Protein AF-A0A5Q3QLT1-F1 (afdb_monomer_lite)

Structure (mmCIF, N/CA/C/O backbone):
data_AF-A0A5Q3QLT1-F1
#
_entry.id   AF-A0A5Q3QLT1-F1
#
loop_
_atom_site.group_PDB
_atom_site.id
_atom_site.type_symbol
_atom_site.label_atom_id
_atom_site.label_alt_id
_atom_site.label_comp_id
_atom_site.label_asym_id
_atom_site.label_entity_id
_atom_site.label_seq_id
_atom_site.pdbx_PDB_ins_code
_atom_site.Cartn_x
_atom_site.Cartn_y
_atom_site.Cartn_z
_atom_site.occupancy
_atom_site.B_iso_or_equiv
_atom_site.auth_seq_id
_atom_site.auth_comp_id
_atom_site.auth_asym_id
_atom_site.auth_atom_id
_atom_site.pdbx_PDB_model_num
ATOM 1 N N . MET A 1 1 ? 2.061 2.357 19.994 1.00 67.00 1 MET A N 1
ATOM 2 C CA . MET A 1 1 ? 1.667 3.726 20.404 1.00 67.00 1 MET A CA 1
ATOM 3 C C . MET A 1 1 ? 0.461 4.129 19.572 1.00 67.00 1 MET A C 1
ATOM 5 O O . MET A 1 1 ? 0.396 3.687 18.438 1.00 67.00 1 MET A O 1
ATOM 9 N N . SER A 1 2 ? -0.469 4.930 20.095 1.00 88.25 2 SER A N 1
ATOM 10 C CA . SER A 1 2 ? -1.651 5.391 19.348 1.00 88.25 2 SER A CA 1
ATOM 11 C C . SER A 1 2 ? -1.609 6.900 19.129 1.00 88.25 2 SER A C 1
ATOM 13 O O . SER A 1 2 ? -1.250 7.644 20.042 1.00 88.25 2 SER A O 1
ATOM 15 N N . THR A 1 3 ? -2.033 7.348 17.952 1.00 93.06 3 THR A N 1
ATOM 16 C CA . THR A 1 3 ? -2.261 8.764 17.632 1.00 93.06 3 THR A CA 1
ATOM 17 C C . THR A 1 3 ? -3.717 8.976 17.210 1.00 93.06 3 THR A C 1
ATOM 19 O O . THR A 1 3 ? -4.438 8.013 16.959 1.00 93.06 3 THR A O 1
ATOM 22 N N . THR A 1 4 ? -4.189 10.223 17.181 1.00 94.69 4 THR A N 1
ATOM 23 C CA . THR A 1 4 ? -5.569 10.564 16.795 1.00 94.69 4 THR A CA 1
ATOM 24 C C . THR A 1 4 ? -5.561 11.494 15.592 1.00 94.69 4 THR A C 1
ATOM 26 O O . THR A 1 4 ? -4.933 12.550 15.625 1.00 94.69 4 THR A O 1
ATOM 29 N N . ILE A 1 5 ? -6.314 11.132 14.556 1.00 94.44 5 ILE A N 1
ATOM 30 C CA . ILE A 1 5 ? -6.5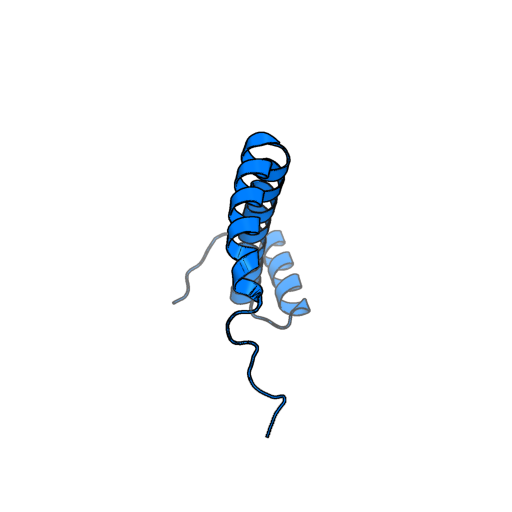43 11.965 13.373 1.00 94.44 5 ILE A CA 1
ATOM 31 C C . ILE A 1 5 ? -7.999 12.428 13.329 1.00 94.44 5 ILE A C 1
ATOM 33 O O . ILE A 1 5 ? -8.914 11.691 13.701 1.00 94.44 5 ILE A O 1
ATOM 37 N N . LYS A 1 6 ? -8.231 13.663 12.877 1.00 96.56 6 LYS A N 1
ATOM 38 C CA . LYS A 1 6 ? -9.590 14.162 12.639 1.00 96.56 6 LYS A CA 1
ATOM 39 C C . LYS A 1 6 ? -10.042 13.741 11.248 1.00 96.56 6 LYS A C 1
ATOM 41 O O . LYS A 1 6 ? -9.361 14.015 10.267 1.00 96.56 6 LYS A O 1
ATOM 46 N N . VAL A 1 7 ? -11.214 13.125 11.176 1.00 95.94 7 VAL A N 1
ATOM 47 C CA . VAL A 1 7 ? -11.867 12.715 9.930 1.00 95.94 7 VAL A CA 1
ATOM 48 C C . VAL A 1 7 ? -13.342 13.093 9.983 1.00 95.94 7 VAL A C 1
ATOM 50 O O . VAL A 1 7 ? -13.902 13.288 11.065 1.00 95.94 7 VAL A O 1
ATOM 53 N N . ASN A 1 8 ? -13.988 13.175 8.821 1.00 98.00 8 ASN A N 1
ATOM 54 C CA . ASN A 1 8 ? -15.437 13.340 8.775 1.00 98.00 8 ASN A CA 1
ATOM 55 C C . ASN A 1 8 ? -16.139 12.129 9.420 1.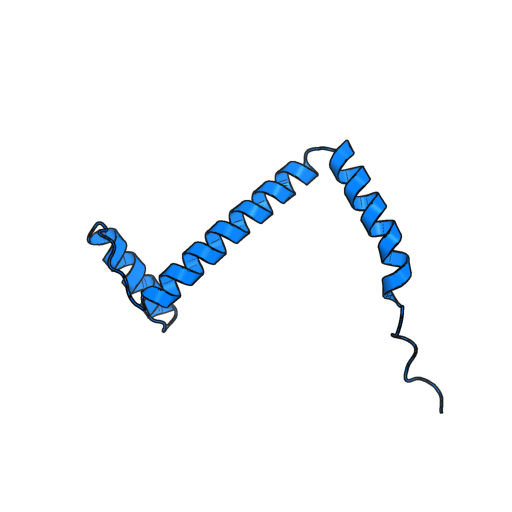00 98.00 8 ASN A C 1
ATOM 57 O O . ASN A 1 8 ? -15.664 10.999 9.251 1.00 98.00 8 ASN A O 1
ATOM 61 N N . PRO A 1 9 ? -17.287 12.323 10.104 1.00 97.56 9 PRO A N 1
ATOM 62 C CA . PRO A 1 9 ? -18.034 11.224 10.719 1.00 97.56 9 PRO A CA 1
ATOM 63 C C . PRO A 1 9 ? -18.365 10.102 9.731 1.00 97.56 9 PRO A C 1
ATOM 65 O O . PRO A 1 9 ? -18.157 8.934 10.037 1.00 97.56 9 PRO A O 1
ATOM 68 N N . SER A 1 10 ? -18.756 10.457 8.504 1.00 97.81 10 SER A N 1
ATOM 69 C CA . SER A 1 10 ? -19.038 9.492 7.437 1.00 97.81 10 SER A CA 1
ATOM 70 C C . SER A 1 10 ? -17.825 8.632 7.065 1.00 97.81 10 SER A C 1
ATOM 72 O O . SER A 1 10 ? -17.972 7.438 6.829 1.00 97.81 10 SER A O 1
ATOM 74 N N . THR A 1 11 ? -16.615 9.200 7.044 1.00 97.31 11 THR A N 1
ATOM 75 C CA . THR A 1 11 ? -15.378 8.449 6.778 1.00 97.31 11 THR A CA 1
ATOM 76 C C . THR A 1 11 ? -15.075 7.469 7.905 1.00 97.31 11 THR A C 1
ATOM 78 O O . THR A 1 11 ? -14.762 6.311 7.636 1.00 97.31 11 THR A O 1
ATOM 81 N N . ARG A 1 12 ? -15.210 7.906 9.163 1.00 96.56 12 ARG A N 1
ATOM 82 C CA . ARG A 1 12 ? -15.047 7.029 10.330 1.00 96.56 12 ARG A CA 1
ATOM 83 C C . ARG A 1 12 ? -16.040 5.867 10.284 1.00 96.56 12 ARG A C 1
ATOM 85 O O . ARG A 1 12 ? -15.649 4.734 10.539 1.00 96.56 12 ARG A O 1
ATOM 92 N N . ASP A 1 13 ? -17.298 6.142 9.955 1.00 97.75 13 ASP A N 1
ATOM 93 C CA . ASP A 1 13 ? -18.352 5.125 9.929 1.00 97.75 13 ASP A CA 1
ATOM 94 C C . ASP A 1 13 ? -18.125 4.113 8.797 1.00 97.75 13 ASP A C 1
ATOM 96 O O . ASP A 1 13 ? -18.299 2.912 8.999 1.00 97.75 13 ASP A O 1
ATOM 100 N N . ARG A 1 14 ? -17.635 4.572 7.638 1.00 97.88 14 ARG A N 1
ATOM 101 C CA . ARG A 1 14 ? -17.190 3.687 6.550 1.00 97.88 14 ARG A CA 1
ATOM 102 C C . ARG A 1 14 ? -16.012 2.811 6.969 1.00 97.88 14 ARG A C 1
ATOM 104 O O . ARG A 1 14 ? -16.062 1.608 6.740 1.00 97.88 14 ARG A O 1
ATOM 111 N N . LEU A 1 15 ? -14.991 3.384 7.611 1.00 97.44 15 LEU A N 1
ATOM 112 C CA . LEU A 1 15 ? -13.847 2.618 8.120 1.00 97.44 15 LEU A CA 1
ATOM 113 C C . LEU A 1 15 ? -14.292 1.572 9.151 1.00 97.44 15 LEU A C 1
ATOM 115 O O . LEU A 1 15 ? -13.836 0.435 9.104 1.00 97.44 15 LEU A O 1
ATOM 119 N N . ALA A 1 16 ? -15.225 1.931 10.035 1.00 97.31 16 ALA A N 1
ATOM 120 C CA . ALA A 1 16 ? -15.803 0.999 10.996 1.00 97.31 16 ALA A CA 1
ATOM 121 C C . ALA A 1 16 ? -16.589 -0.134 10.317 1.00 97.31 16 ALA A C 1
ATOM 123 O O . ALA A 1 16 ? -16.548 -1.267 10.791 1.00 97.31 16 ALA A O 1
ATOM 124 N N . GLY A 1 17 ? -17.280 0.149 9.209 1.00 98.00 17 GLY A N 1
ATOM 125 C CA . GLY A 1 17 ? -17.910 -0.872 8.370 1.00 98.00 17 GLY A CA 1
ATOM 126 C C . GLY A 1 17 ? -16.890 -1.876 7.833 1.00 98.00 17 GLY A C 1
ATOM 127 O O . GLY A 1 17 ? -17.010 -3.067 8.107 1.00 98.00 17 GLY A O 1
ATOM 128 N N . VAL A 1 18 ? -15.833 -1.380 7.184 1.00 97.50 18 VAL A N 1
ATOM 129 C CA . VAL A 1 18 ? -14.742 -2.210 6.639 1.00 97.50 18 VAL A CA 1
ATOM 130 C C . VAL A 1 18 ? -14.080 -3.052 7.732 1.00 97.50 18 VAL A C 1
ATOM 132 O O . VAL A 1 18 ? -13.896 -4.257 7.572 1.00 97.50 18 VAL A O 1
ATOM 135 N N . ALA A 1 19 ? -13.761 -2.443 8.876 1.00 97.62 19 ALA A N 1
ATOM 136 C CA . ALA A 1 19 ? -13.143 -3.142 9.997 1.00 97.62 19 ALA A CA 1
ATOM 137 C C . ALA A 1 19 ? -14.032 -4.278 10.527 1.00 97.62 19 ALA A C 1
ATOM 139 O O . ALA A 1 19 ? -13.544 -5.377 10.790 1.00 97.62 19 ALA A O 1
ATOM 140 N N . ARG A 1 20 ? -15.349 -4.046 10.623 1.00 98.00 20 ARG A N 1
ATOM 141 C CA . ARG A 1 20 ? -16.323 -5.065 11.044 1.00 98.00 20 ARG A CA 1
ATOM 142 C C . ARG A 1 20 ? -16.451 -6.204 10.042 1.00 98.00 20 ARG A C 1
ATOM 144 O O . ARG A 1 20 ? -16.488 -7.352 10.468 1.00 98.00 20 ARG A O 1
ATOM 151 N N . GLU A 1 21 ? -16.517 -5.899 8.750 1.00 97.56 21 GLU A N 1
ATOM 152 C CA . GLU A 1 21 ? -16.590 -6.905 7.681 1.00 97.56 21 GLU A CA 1
ATOM 153 C C . GLU A 1 21 ? -15.355 -7.810 7.676 1.00 97.56 21 GLU A C 1
ATOM 155 O O . GLU A 1 21 ? -15.467 -9.021 7.511 1.00 97.56 21 GLU A O 1
ATOM 160 N N . GLN A 1 22 ? -14.182 -7.231 7.932 1.00 95.50 22 GLN A N 1
ATOM 161 C CA . GLN A 1 22 ? -12.918 -7.960 8.002 1.00 95.50 22 GLN A CA 1
ATOM 162 C C . GLN A 1 22 ? -12.642 -8.596 9.376 1.00 95.50 22 GLN A C 1
ATOM 164 O O . GLN A 1 22 ? -11.651 -9.312 9.522 1.00 95.50 22 GLN A O 1
ATOM 169 N N . GLY A 1 23 ? -13.472 -8.330 10.392 1.00 97.44 23 GLY A N 1
ATOM 170 C CA . GLY A 1 23 ? -13.272 -8.823 11.759 1.00 97.44 23 GLY A CA 1
ATOM 171 C C . GLY A 1 23 ? -12.018 -8.272 12.451 1.00 97.44 23 GLY A C 1
ATOM 172 O O . GLY A 1 23 ? -11.438 -8.952 13.296 1.00 97.44 23 GLY A O 1
ATOM 173 N N . VAL A 1 24 ? -11.576 -7.063 12.094 1.00 97.81 24 VAL A N 1
ATOM 174 C CA . VAL A 1 24 ? -10.350 -6.432 12.615 1.00 97.81 24 VAL A CA 1
ATOM 175 C C . VAL A 1 24 ? -10.633 -5.089 13.293 1.00 97.81 24 VAL A C 1
ATOM 177 O O . VAL A 1 24 ? -11.754 -4.584 13.292 1.00 97.81 24 VAL A O 1
ATOM 180 N N . SER A 1 25 ? -9.605 -4.496 13.905 1.00 97.25 25 SER A N 1
ATOM 181 C CA . SER A 1 25 ? -9.694 -3.147 14.471 1.00 97.25 25 SER A CA 1
ATOM 182 C C . SER A 1 25 ? -9.702 -2.069 13.377 1.00 97.25 25 SER A C 1
ATOM 184 O O . SER A 1 25 ? -9.180 -2.287 12.285 1.00 97.25 25 SER A O 1
ATOM 186 N N . ASN A 1 26 ? -10.226 -0.875 13.680 1.00 95.81 26 ASN A N 1
ATOM 187 C CA . ASN A 1 26 ? -10.171 0.269 12.756 1.00 95.81 26 ASN A CA 1
ATOM 188 C C . ASN A 1 26 ? -8.736 0.653 12.370 1.00 95.81 26 ASN A C 1
ATOM 190 O O . ASN A 1 26 ? -8.509 1.080 11.246 1.00 95.81 26 ASN A O 1
ATOM 194 N N . ASP A 1 27 ? -7.790 0.506 13.297 1.00 95.88 27 ASP A N 1
ATOM 195 C CA . ASP A 1 27 ? -6.371 0.782 13.063 1.00 95.88 27 ASP A CA 1
ATOM 196 C C . ASP A 1 27 ? -5.783 -0.213 12.052 1.00 95.88 27 ASP A C 1
ATOM 198 O O . ASP A 1 27 ? -5.214 0.180 11.040 1.00 95.88 27 ASP A O 1
ATOM 202 N N . THR A 1 28 ? -6.050 -1.508 12.244 1.00 97.19 28 THR A N 1
ATOM 203 C CA . THR A 1 28 ? -5.641 -2.566 11.307 1.00 97.19 28 THR A CA 1
ATOM 204 C C . THR A 1 28 ? -6.292 -2.408 9.935 1.00 97.19 28 THR A C 1
ATOM 206 O O . THR A 1 28 ? -5.629 -2.585 8.917 1.00 97.19 28 THR A O 1
ATOM 209 N N . ALA A 1 29 ? -7.584 -2.076 9.891 1.00 97.56 29 ALA A N 1
ATOM 210 C CA . ALA A 1 29 ? -8.284 -1.823 8.636 1.00 97.56 29 ALA A CA 1
ATOM 211 C C . ALA A 1 29 ? -7.693 -0.611 7.902 1.00 97.56 29 ALA A C 1
ATOM 213 O O . ALA A 1 29 ? -7.510 -0.659 6.690 1.00 97.56 29 ALA A O 1
ATOM 214 N N . LEU A 1 30 ? -7.356 0.457 8.633 1.00 96.38 30 LEU A N 1
ATOM 215 C CA . LEU A 1 30 ? -6.715 1.635 8.060 1.00 96.38 30 LEU A CA 1
ATOM 216 C C . LEU A 1 30 ? -5.322 1.307 7.515 1.00 96.38 30 LEU A C 1
ATOM 218 O O . LEU A 1 30 ? -5.018 1.717 6.400 1.00 96.38 30 LEU A O 1
ATOM 222 N N . GLN A 1 31 ? -4.516 0.544 8.258 1.00 96.75 31 GLN A N 1
ATOM 223 C CA . GLN A 1 31 ? -3.194 0.113 7.800 1.00 96.75 31 GLN A CA 1
ATOM 224 C C . GLN A 1 31 ? -3.294 -0.671 6.489 1.00 96.75 31 GLN A C 1
ATOM 226 O O . GLN A 1 31 ? -2.629 -0.324 5.524 1.00 96.75 31 GLN A O 1
ATOM 231 N N . ARG A 1 32 ? -4.203 -1.649 6.412 1.00 97.12 32 ARG A N 1
ATOM 232 C CA . ARG A 1 32 ? -4.417 -2.431 5.184 1.00 97.12 32 ARG A CA 1
ATOM 233 C C . ARG A 1 32 ? -4.817 -1.567 3.995 1.00 97.12 32 ARG A C 1
ATOM 235 O O . ARG A 1 32 ? -4.295 -1.761 2.909 1.00 97.12 32 ARG A O 1
ATOM 242 N N . LEU A 1 33 ? -5.709 -0.598 4.199 1.00 97.06 33 LEU A N 1
ATOM 243 C CA . LEU A 1 33 ? -6.112 0.325 3.134 1.00 97.06 33 LEU A CA 1
ATOM 244 C C . LEU A 1 33 ? -4.948 1.202 2.649 1.00 97.06 33 LEU A C 1
ATOM 246 O O . LEU A 1 33 ? -4.903 1.562 1.474 1.00 97.06 33 LEU A O 1
ATOM 250 N N . ILE A 1 34 ? -4.021 1.561 3.542 1.00 97.00 34 ILE A N 1
ATOM 251 C CA . ILE A 1 34 ? -2.796 2.281 3.176 1.00 97.00 34 ILE A CA 1
ATOM 252 C C . ILE A 1 34 ? -1.876 1.359 2.373 1.00 97.00 34 ILE A C 1
ATOM 254 O O . ILE A 1 34 ? -1.465 1.742 1.280 1.00 97.00 34 ILE A O 1
ATOM 258 N N . ASP A 1 35 ? -1.636 0.138 2.852 1.00 97.25 35 ASP A N 1
ATOM 259 C CA . ASP A 1 35 ? -0.794 -0.847 2.164 1.00 97.25 35 ASP A CA 1
ATOM 260 C C . ASP A 1 35 ? -1.342 -1.152 0.754 1.00 97.25 35 ASP A C 1
ATOM 262 O O . ASP A 1 35 ? -0.606 -1.156 -0.233 1.00 97.25 35 ASP A O 1
ATOM 266 N N . GLU A 1 36 ? -2.661 -1.334 0.625 1.00 96.44 36 GLU A N 1
ATOM 267 C CA . GLU A 1 36 ? -3.345 -1.513 -0.661 1.00 96.44 36 GLU A CA 1
ATOM 268 C C . GLU A 1 36 ? -3.150 -0.299 -1.578 1.00 96.44 36 GLU A C 1
ATOM 270 O O . GLU A 1 36 ? -2.844 -0.459 -2.762 1.00 96.44 36 GLU A O 1
ATOM 275 N N . HIS A 1 37 ? -3.279 0.922 -1.049 1.00 96.81 37 HIS A N 1
ATOM 276 C CA . HIS A 1 37 ? -3.039 2.134 -1.829 1.00 96.81 37 HIS A CA 1
ATOM 277 C C . HIS A 1 37 ? -1.600 2.199 -2.353 1.00 96.81 37 HIS A C 1
ATOM 279 O O . HIS A 1 37 ? -1.390 2.522 -3.524 1.00 96.81 37 HIS A O 1
ATOM 285 N N . GLU A 1 38 ? -0.615 1.865 -1.522 1.00 95.69 38 GLU A N 1
ATOM 286 C CA . GLU A 1 38 ? 0.795 1.832 -1.912 1.00 95.69 38 GLU A CA 1
ATOM 287 C C . GLU A 1 38 ? 1.054 0.774 -2.991 1.00 95.69 38 GLU A C 1
ATOM 289 O O . GLU A 1 38 ? 1.695 1.068 -4.003 1.00 95.69 38 GLU A O 1
ATOM 294 N N . MET A 1 39 ? 0.477 -0.424 -2.855 1.00 95.69 39 MET A N 1
ATOM 295 C CA . MET A 1 39 ? 0.578 -1.469 -3.881 1.00 95.69 39 MET A CA 1
ATOM 296 C C . MET A 1 39 ? -0.077 -1.059 -5.199 1.00 95.69 39 MET A C 1
ATOM 298 O O . MET A 1 39 ? 0.471 -1.317 -6.271 1.00 95.69 39 MET A O 1
ATOM 302 N N . HIS A 1 40 ? -1.199 -0.342 -5.151 1.00 96.06 40 HIS A N 1
ATOM 303 C CA . HIS A 1 40 ? -1.818 0.209 -6.355 1.00 96.06 40 HIS A CA 1
ATOM 304 C C . HIS A 1 40 ? -0.902 1.223 -7.059 1.00 96.06 40 HIS A C 1
ATOM 306 O O . HIS A 1 40 ? -0.854 1.240 -8.290 1.00 96.06 40 HIS A O 1
ATOM 312 N N . GLN A 1 41 ? -0.142 2.034 -6.313 1.00 94.56 41 GLN A N 1
ATOM 313 C CA . GLN A 1 41 ? 0.843 2.950 -6.903 1.00 94.56 41 GLN A CA 1
ATOM 314 C C . GLN A 1 41 ? 1.999 2.200 -7.570 1.00 94.56 41 GLN A C 1
ATOM 316 O O . GLN A 1 41 ? 2.427 2.587 -8.659 1.00 94.56 41 GLN A O 1
ATOM 321 N N . VAL A 1 42 ? 2.473 1.109 -6.957 1.00 94.06 42 VAL A N 1
ATOM 322 C CA . VAL A 1 42 ? 3.507 0.242 -7.544 1.00 94.06 42 VAL A CA 1
ATOM 323 C C . VAL A 1 42 ? 3.007 -0.381 -8.845 1.00 94.06 42 VAL A C 1
ATOM 325 O O . VAL A 1 42 ? 3.673 -0.264 -9.872 1.00 94.06 42 VAL A O 1
ATOM 328 N N . HIS A 1 43 ? 1.803 -0.959 -8.848 1.00 93.94 43 HIS A N 1
ATOM 329 C CA . HIS A 1 43 ? 1.207 -1.513 -10.066 1.00 93.94 43 HIS A CA 1
ATOM 330 C C . HIS A 1 43 ? 1.023 -0.449 -11.155 1.00 93.94 43 HIS A C 1
ATOM 332 O O . HIS A 1 43 ? 1.312 -0.705 -12.321 1.00 93.94 43 HIS A O 1
ATOM 338 N N .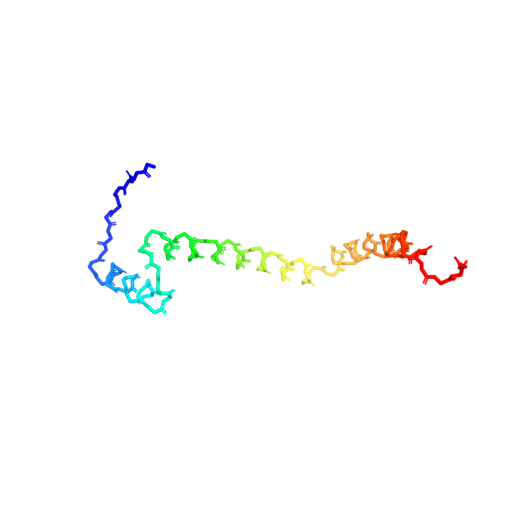 ALA A 1 44 ? 0.612 0.770 -10.793 1.00 93.69 44 ALA A N 1
ATOM 339 C CA . ALA A 1 44 ? 0.496 1.874 -11.744 1.00 93.69 44 ALA A CA 1
ATOM 340 C C . ALA A 1 44 ? 1.859 2.353 -12.279 1.00 93.69 44 ALA A C 1
ATOM 342 O O . ALA A 1 44 ? 1.951 2.836 -13.407 1.00 93.69 44 ALA A O 1
ATOM 343 N N . ALA A 1 45 ? 2.931 2.266 -11.489 1.00 91.44 45 ALA A N 1
ATOM 344 C CA . ALA A 1 45 ? 4.289 2.530 -11.964 1.00 91.44 45 ALA A CA 1
ATOM 345 C C . ALA A 1 45 ? 4.764 1.441 -12.934 1.00 91.44 45 ALA A C 1
ATOM 347 O O . ALA A 1 45 ? 5.319 1.761 -13.981 1.00 91.44 45 ALA A O 1
ATOM 348 N N . TYR A 1 46 ? 4.475 0.179 -12.625 1.00 91.00 46 TYR A N 1
ATOM 349 C CA . TYR A 1 46 ? 4.795 -0.946 -13.495 1.00 91.00 46 TYR A CA 1
ATOM 350 C C . TYR A 1 46 ? 4.036 -0.891 -14.827 1.00 91.00 46 TYR A C 1
ATOM 352 O O . TYR A 1 46 ? 4.632 -1.076 -15.881 1.00 91.00 46 TYR A O 1
ATOM 360 N N . ALA A 1 47 ? 2.747 -0.544 -14.805 1.00 92.69 47 ALA A N 1
ATOM 361 C CA . ALA A 1 47 ? 1.966 -0.345 -16.026 1.00 92.69 47 ALA A CA 1
ATOM 362 C C . ALA A 1 47 ? 2.576 0.747 -16.924 1.00 92.69 47 ALA A C 1
ATOM 364 O O . ALA A 1 47 ? 2.716 0.552 -18.125 1.00 92.69 47 ALA A O 1
ATOM 365 N N . ARG A 1 48 ? 3.030 1.862 -16.333 1.00 92.06 48 ARG A N 1
ATOM 366 C CA . ARG A 1 48 ? 3.745 2.918 -17.071 1.00 92.06 48 ARG A CA 1
ATOM 367 C C . ARG A 1 48 ? 5.075 2.439 -17.656 1.00 92.06 48 ARG A C 1
ATOM 369 O O . ARG A 1 48 ? 5.427 2.858 -18.749 1.00 92.06 48 ARG A O 1
ATOM 376 N N . LEU A 1 49 ? 5.803 1.569 -16.950 1.00 92.00 49 LEU A N 1
ATOM 377 C CA . LEU A 1 49 ? 7.020 0.943 -17.477 1.00 92.00 49 LEU A CA 1
ATOM 378 C C . LEU A 1 49 ? 6.707 0.067 -18.698 1.00 92.00 49 LEU A C 1
ATOM 380 O O . LEU A 1 49 ? 7.430 0.129 -19.683 1.00 92.00 49 LEU A O 1
ATOM 384 N N . GLN A 1 50 ? 5.623 -0.711 -18.653 1.00 91.25 50 GLN A N 1
ATOM 385 C CA . GLN A 1 50 ? 5.199 -1.569 -19.767 1.00 91.25 50 GLN A CA 1
ATOM 386 C C . GLN A 1 50 ? 4.789 -0.788 -21.024 1.00 91.25 50 GLN A C 1
ATOM 388 O O . GLN A 1 50 ? 4.913 -1.306 -22.132 1.00 91.25 50 GLN A O 1
ATOM 393 N N . GLU A 1 51 ? 4.293 0.441 -20.868 1.00 94.44 51 GLU A N 1
ATOM 394 C CA . GLU A 1 51 ? 3.950 1.327 -21.988 1.00 94.44 51 GLU A CA 1
ATOM 395 C C . GLU A 1 51 ? 5.193 1.888 -22.708 1.00 94.44 51 GLU A C 1
ATOM 397 O O . GLU A 1 51 ? 5.110 2.236 -23.888 1.00 94.44 51 GLU A O 1
ATOM 402 N N . ASP A 1 52 ? 6.350 1.947 -22.037 1.00 94.50 52 ASP A N 1
ATOM 403 C CA . ASP A 1 52 ? 7.633 2.314 -22.642 1.00 94.50 52 ASP A CA 1
ATOM 404 C C . ASP A 1 52 ? 8.309 1.073 -23.237 1.00 94.50 52 ASP A C 1
ATOM 406 O O . ASP A 1 52 ? 8.930 0.273 -22.540 1.00 94.50 52 ASP A O 1
ATOM 410 N N . SER A 1 53 ? 8.217 0.919 -24.560 1.00 89.31 53 SER A N 1
ATOM 411 C CA . SER A 1 53 ? 8.731 -0.262 -25.259 1.00 89.31 53 SER A CA 1
ATOM 412 C C . SER A 1 53 ? 10.234 -0.493 -25.086 1.00 8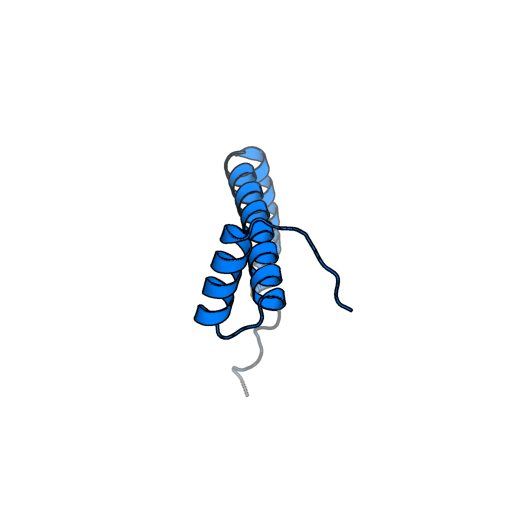9.31 53 SER A C 1
ATOM 414 O O . SER A 1 53 ? 10.662 -1.643 -25.128 1.00 89.31 53 SER A O 1
ATOM 416 N N . GLN A 1 54 ? 11.035 0.569 -24.926 1.00 93.44 54 GLN A N 1
ATOM 417 C CA . GLN A 1 54 ? 12.483 0.426 -24.758 1.00 93.44 54 GLN A CA 1
ATOM 418 C C . GLN A 1 54 ? 12.800 0.004 -23.326 1.00 93.44 54 GLN A C 1
ATOM 420 O O . GLN A 1 54 ? 13.474 -1.001 -23.123 1.00 93.44 54 GLN A O 1
ATOM 425 N N . ALA A 1 55 ? 12.255 0.719 -22.339 1.00 90.56 55 ALA A N 1
ATOM 426 C CA . ALA A 1 55 ? 12.479 0.395 -20.933 1.00 90.56 55 ALA A CA 1
ATOM 427 C C . ALA A 1 55 ? 11.915 -0.988 -20.561 1.00 90.56 55 ALA A C 1
ATOM 429 O O . ALA A 1 55 ? 12.502 -1.714 -19.759 1.00 90.56 55 ALA A O 1
ATOM 430 N N . TRP A 1 56 ? 10.802 -1.386 -21.180 1.00 93.12 56 TRP A N 1
ATOM 431 C CA . TRP A 1 56 ? 10.235 -2.721 -21.030 1.00 93.12 56 TRP A CA 1
ATOM 432 C C . TRP A 1 56 ? 11.112 -3.809 -21.660 1.00 93.12 56 TRP A C 1
ATOM 434 O O . TRP A 1 56 ? 11.264 -4.884 -21.080 1.00 93.12 56 TRP A O 1
ATOM 444 N N . ALA A 1 57 ? 11.706 -3.556 -22.831 1.00 91.94 57 ALA A N 1
ATOM 445 C CA . ALA A 1 57 ? 12.637 -4.495 -23.454 1.00 91.94 57 ALA A CA 1
ATOM 446 C C . ALA A 1 57 ? 13.905 -4.679 -22.607 1.00 91.94 57 ALA A C 1
ATOM 448 O O . ALA A 1 57 ? 14.324 -5.815 -22.399 1.00 91.94 57 ALA A O 1
ATOM 449 N N . ASP A 1 58 ? 14.455 -3.589 -22.068 1.00 91.38 58 ASP A N 1
ATOM 450 C CA . ASP A 1 58 ? 15.628 -3.625 -21.188 1.00 91.38 58 ASP A CA 1
ATOM 451 C C . ASP A 1 58 ? 15.328 -4.424 -19.904 1.00 91.38 58 ASP A C 1
ATOM 453 O O . ASP A 1 58 ? 16.085 -5.318 -19.535 1.00 91.38 58 ASP A O 1
ATOM 457 N N . TYR A 1 59 ? 14.168 -4.188 -19.278 1.00 89.12 59 TYR A N 1
ATOM 458 C CA . TYR A 1 59 ? 13.716 -4.954 -18.110 1.00 89.12 59 TYR A CA 1
ATOM 459 C C . TYR A 1 59 ? 13.576 -6.460 -18.394 1.00 89.12 59 TYR A C 1
ATOM 461 O O . TYR A 1 59 ? 14.013 -7.282 -17.590 1.00 89.12 59 TYR A O 1
ATOM 469 N 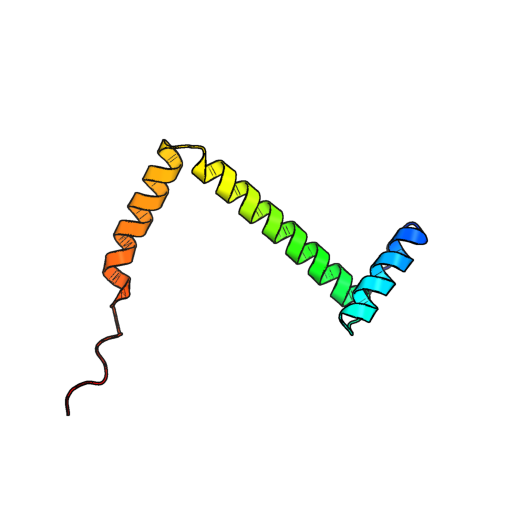N . ASN A 1 60 ? 12.987 -6.842 -19.534 1.00 92.12 60 ASN A N 1
ATOM 470 C CA . ASN A 1 60 ? 12.865 -8.257 -19.904 1.00 92.12 60 ASN A CA 1
ATOM 471 C C . ASN A 1 60 ? 14.221 -8.890 -20.236 1.00 92.12 60 ASN A C 1
ATOM 473 O O . ASN A 1 60 ? 14.438 -10.047 -19.898 1.00 92.12 60 ASN A O 1
ATOM 477 N N . HIS A 1 61 ? 15.140 -8.143 -20.854 1.00 92.06 61 HIS A N 1
ATOM 478 C CA . HIS A 1 61 ? 16.488 -8.637 -21.127 1.00 92.06 61 HIS A CA 1
ATOM 479 C C . HIS A 1 61 ? 17.231 -8.989 -19.835 1.00 92.06 61 HIS A C 1
ATOM 481 O O . HIS A 1 61 ? 17.872 -10.038 -19.755 1.00 92.06 61 HIS A O 1
ATOM 487 N N . ASP A 1 62 ? 17.097 -8.143 -18.813 1.00 88.75 62 ASP A N 1
ATOM 488 C CA . ASP A 1 62 ? 17.644 -8.435 -17.494 1.00 88.75 62 ASP A CA 1
ATOM 489 C C . ASP A 1 62 ? 17.011 -9.712 -16.923 1.00 88.75 62 ASP A C 1
ATOM 491 O O . ASP A 1 62 ? 17.744 -10.608 -16.504 1.00 88.75 62 ASP A O 1
ATOM 495 N N . LEU A 1 63 ? 15.676 -9.842 -16.956 1.00 89.75 63 LEU A N 1
ATOM 496 C CA . LEU A 1 63 ? 14.965 -11.037 -16.476 1.00 89.75 63 LEU A CA 1
ATOM 497 C C . LEU A 1 63 ? 15.400 -12.328 -17.185 1.00 89.75 63 LEU A C 1
ATOM 499 O O . LEU A 1 63 ? 15.630 -13.327 -16.506 1.00 89.75 63 LEU A O 1
ATOM 503 N N . ASP A 1 64 ? 15.568 -12.303 -18.509 1.00 87.94 64 ASP A N 1
ATOM 504 C CA . ASP A 1 64 ? 16.052 -13.450 -19.292 1.00 87.94 64 ASP A CA 1
ATOM 505 C C . ASP A 1 64 ? 17.446 -13.903 -18.823 1.00 87.94 64 ASP A C 1
ATOM 507 O O . ASP A 1 64 ? 17.748 -15.098 -18.785 1.00 87.94 64 ASP A O 1
ATOM 511 N N . GLY A 1 65 ? 18.300 -12.960 -18.413 1.00 85.75 65 GLY A N 1
ATOM 512 C CA . GLY A 1 65 ? 19.596 -13.269 -17.809 1.00 85.75 65 GLY A CA 1
ATOM 513 C C . GLY A 1 65 ? 19.468 -14.070 -16.507 1.00 85.75 65 GLY A C 1
ATOM 514 O O . GLY A 1 65 ? 20.229 -15.017 -16.286 1.00 85.75 65 GLY A O 1
ATOM 515 N N . TRP A 1 66 ? 18.480 -13.738 -15.670 1.00 85.81 66 TRP A N 1
ATOM 516 C CA . TRP A 1 66 ? 18.200 -14.440 -14.411 1.00 85.81 66 TRP A CA 1
ATOM 517 C C . TRP A 1 66 ? 17.468 -15.772 -14.601 1.00 85.81 66 TRP A C 1
ATOM 519 O O . TRP A 1 66 ? 17.640 -16.661 -13.766 1.00 85.81 66 TRP A O 1
ATOM 529 N N . ASP A 1 67 ? 16.714 -15.953 -15.688 1.00 85.12 67 ASP A N 1
ATOM 530 C CA . ASP A 1 67 ? 15.982 -17.198 -15.973 1.00 85.12 67 ASP A CA 1
ATOM 531 C C . ASP A 1 67 ? 16.918 -18.419 -16.022 1.00 85.12 67 ASP A C 1
ATOM 533 O O . ASP A 1 67 ? 16.578 -19.504 -15.554 1.00 85.12 67 ASP A O 1
ATOM 537 N N . SER A 1 68 ? 18.169 -18.216 -16.450 1.00 83.25 68 SER A N 1
ATOM 538 C CA . SER A 1 68 ? 19.217 -19.248 -16.434 1.00 83.25 68 SER A CA 1
ATOM 539 C C . SER A 1 68 ? 19.512 -19.852 -15.050 1.00 83.25 68 SER A C 1
ATOM 541 O O . SER A 1 68 ? 20.034 -20.962 -14.981 1.00 83.25 68 SER A O 1
ATOM 543 N N . THR A 1 69 ? 19.153 -19.155 -13.967 1.00 84.06 69 THR A N 1
ATOM 544 C CA . THR A 1 69 ? 19.388 -19.571 -12.572 1.00 84.06 69 THR A CA 1
ATOM 545 C C . THR A 1 69 ? 18.154 -20.185 -11.904 1.00 84.06 69 THR A C 1
ATOM 547 O O . THR A 1 69 ? 18.220 -20.623 -10.757 1.00 84.06 69 THR A O 1
ATOM 550 N N . VAL A 1 70 ? 17.010 -20.267 -12.600 1.00 85.31 70 VAL A N 1
ATOM 551 C CA . VAL A 1 70 ? 15.734 -20.719 -12.009 1.00 85.31 70 VAL A CA 1
ATOM 552 C C . VAL A 1 70 ? 15.768 -22.178 -11.529 1.00 85.31 70 VAL A C 1
ATOM 554 O O . VAL A 1 70 ? 15.029 -22.551 -10.619 1.00 85.31 70 VAL A O 1
ATOM 557 N N . ALA A 1 71 ? 16.627 -23.004 -12.136 1.00 82.81 71 ALA A N 1
ATOM 558 C CA . ALA A 1 71 ? 16.792 -24.421 -11.813 1.00 82.81 71 ALA A CA 1
ATOM 559 C C . ALA A 1 71 ? 17.918 -24.697 -10.800 1.00 82.81 71 ALA A C 1
ATOM 561 O O . ALA A 1 71 ? 18.085 -25.840 -10.362 1.00 82.81 71 ALA A O 1
ATOM 562 N N . ASP A 1 72 ? 18.681 -23.675 -10.407 1.00 84.12 72 ASP A N 1
ATOM 563 C CA . ASP A 1 72 ? 19.812 -23.844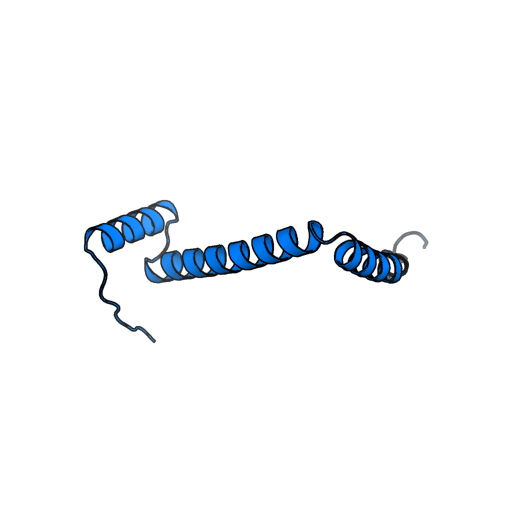 -9.501 1.00 84.12 72 ASP A CA 1
ATOM 564 C C . ASP A 1 72 ? 19.329 -24.333 -8.125 1.00 84.12 72 ASP A C 1
ATOM 566 O O . ASP A 1 72 ? 18.499 -23.711 -7.463 1.00 84.12 72 ASP A O 1
ATOM 570 N N . GLY A 1 73 ? 19.854 -25.480 -7.681 1.00 78.81 73 GLY A N 1
ATOM 571 C CA . GLY A 1 73 ? 19.505 -26.084 -6.390 1.00 78.81 73 GLY A CA 1
ATOM 572 C C . GLY A 1 73 ? 18.228 -26.934 -6.376 1.00 78.81 73 GLY A C 1
ATOM 573 O O . GLY A 1 73 ? 17.878 -27.446 -5.315 1.00 78.81 73 GLY A O 1
ATOM 574 N N . LEU A 1 74 ? 17.563 -27.138 -7.521 1.00 79.75 74 LEU A N 1
ATOM 575 C CA . LEU A 1 74 ? 16.430 -28.072 -7.651 1.00 79.75 74 LEU A CA 1
ATOM 576 C C . LEU A 1 74 ? 16.862 -29.526 -7.959 1.00 79.75 74 LEU A C 1
ATOM 578 O O . LEU A 1 74 ? 16.032 -30.432 -7.917 1.00 79.75 74 LEU A O 1
ATOM 582 N N . ASP A 1 75 ? 18.159 -29.775 -8.183 1.00 71.62 75 ASP A N 1
ATOM 583 C CA . ASP A 1 75 ? 18.764 -31.099 -8.436 1.00 71.62 75 ASP A CA 1
ATOM 584 C C . ASP A 1 75 ? 19.042 -31.919 -7.154 1.00 71.62 75 ASP A C 1
ATOM 586 O O . ASP A 1 75 ? 20.094 -32.543 -6.983 1.00 71.62 75 ASP A O 1
ATOM 590 N N . THR A 1 76 ? 18.086 -31.974 -6.227 1.00 65.19 76 THR A N 1
ATOM 591 C CA . THR A 1 76 ? 18.150 -32.905 -5.088 1.00 65.19 76 THR A CA 1
ATOM 592 C C . THR A 1 76 ? 16.804 -33.583 -4.870 1.00 65.19 76 THR A C 1
ATOM 594 O O . THR A 1 76 ? 15.949 -33.008 -4.211 1.00 65.19 76 THR A O 1
ATOM 597 N N . GLU A 1 77 ? 16.640 -34.786 -5.446 1.00 62.25 77 GLU A N 1
ATOM 598 C CA . GLU A 1 77 ? 15.888 -35.957 -4.916 1.00 62.25 77 GLU A CA 1
ATOM 599 C C . GLU A 1 77 ? 15.402 -36.950 -6.002 1.00 62.25 77 GLU A C 1
ATOM 601 O O . GLU A 1 77 ? 14.315 -37.514 -5.914 1.00 62.25 77 GLU A O 1
ATOM 606 N N . GLN A 1 78 ? 16.216 -37.270 -7.014 1.00 57.28 78 GLN A N 1
ATOM 607 C CA . GLN A 1 78 ? 16.022 -38.517 -7.773 1.00 57.28 78 GLN A CA 1
ATOM 608 C C . GLN A 1 78 ? 17.353 -39.233 -8.010 1.00 57.28 78 GLN A C 1
ATOM 610 O O . GLN A 1 78 ? 17.971 -39.100 -9.061 1.00 57.28 78 GLN A O 1
ATOM 615 N N . GLY A 1 79 ? 17.783 -40.034 -7.028 1.00 57.44 79 GLY A N 1
ATOM 616 C CA . GLY A 1 79 ? 18.774 -41.084 -7.276 1.00 57.44 79 GLY A CA 1
ATOM 617 C C . GLY A 1 79 ? 19.763 -41.384 -6.152 1.00 57.44 79 GLY A C 1
ATOM 618 O O . GLY A 1 79 ? 20.950 -41.125 -6.325 1.00 57.44 79 GLY A O 1
ATOM 619 N N . ARG A 1 80 ? 19.293 -42.005 -5.062 1.00 40.88 80 ARG A N 1
ATOM 620 C CA . ARG A 1 80 ? 19.785 -43.282 -4.490 1.00 40.88 80 ARG A CA 1
ATOM 621 C C . ARG A 1 80 ? 19.434 -43.395 -3.008 1.00 40.88 80 ARG A C 1
ATOM 623 O O . ARG A 1 80 ? 19.799 -42.482 -2.244 1.00 40.88 80 ARG A O 1
#

Organism: NCBI:txid2665642

pLDDT: mean 90.34, std 10.74, range [40.88, 98.0]

Radius of gyration: 22.16 Å; chains: 1; bounding box: 39×57×46 Å

Foldseek 3Di:
DDDDDDDDPVVQVVLVVQCVVVVHDSVVSVVVVVVVVVVVVVVVVVVVCVVPPVSVVVVVVVVVVCVVCPCPPVPPDPDD

Secondary structure (DSSP, 8-state):
--------HHHHHHHHHHHHHTTS-HHHHHHHHHHHHHHHHHHHHHHHHHH-HHHHHHHHHHHHHHHTTTTTT---SS--

Sequence (80 aa):
MSTTIKVNPSTRDRLAGVAREQGVSNDTALQRLIDEHEMHQVHAAYARLQEDSQAWADYNHDLDGWDSTVADGLDTEQGR